Protein AF-A0AAN8BLL7-F1 (afdb_monomer)

Foldseek 3Di:
DDDPQPQVDPVSVVVVVVVVVVVVVVLVPDPCVVPVCVVPDDDDDDPSSVRPPPVVVPDPDDDDDDDDPPPPPDDDDPPPPPPPPPDDDDDDDDDPPPPPDPPPCPPPDDDDDDDDDDDDDDDDDDD

Secondary structure (DSSP, 8-state):
--------SHHHHHHHHHHHHHHHHHHHH-TTTT-HHHHTS-----GGG----GGGGG--S-------------------------------PPPP----------TT-------PPPP--------

Solvent-accessible surface area (backbone atoms only — not comparable to full-atom values): 9402 Å² total; per-residue (Å²): 137,88,77,87,76,83,68,89,45,73,66,58,43,52,52,50,52,53,50,51,56,53,48,50,54,49,48,75,70,38,91,57,64,83,39,62,69,64,73,66,46,88,79,85,72,59,76,94,67,59,72,74,66,73,74,62,79,76,69,86,69,86,88,76,95,72,88,76,82,75,83,73,78,82,76,69,87,73,80,76,80,76,74,82,70,84,75,78,84,76,80,84,71,82,75,78,83,79,78,76,73,85,69,84,76,66,92,81,68,82,87,74,88,81,77,88,78,80,89,78,90,81,88,80,86,84,131

Sequence (127 aa):
MNFNLVILDHYHERNFLSYLMSKEKFLENHPDRQNTEFLNSLFQFPEVYNMIDVTSVFQTGPEVETLQETSLDSNRVEDCDVAITESSQSACKEEPKDEFIEVDLNDDDDIVFVRELMPVDIDVMID

Organism: NCBI:txid159716

Mean predicted aligned error: 18.35 Å

Structure (mmCIF, N/CA/C/O backbone):
data_AF-A0AAN8BLL7-F1
#
_entry.id   AF-A0AAN8BLL7-F1
#
loop_
_atom_site.group_PDB
_atom_site.id
_atom_site.type_symbol
_atom_site.label_atom_id
_atom_site.label_alt_id
_atom_site.label_comp_id
_atom_site.label_asym_id
_atom_site.label_entity_id
_atom_site.label_seq_id
_atom_site.pdbx_PDB_ins_code
_atom_site.Cartn_x
_atom_site.Cartn_y
_atom_site.Cartn_z
_atom_site.occupancy
_atom_site.B_iso_or_equiv
_atom_site.auth_seq_id
_atom_site.auth_comp_id
_atom_site.auth_asym_id
_atom_site.auth_atom_id
_atom_site.pdbx_PDB_model_num
ATOM 1 N N . MET A 1 1 ? -1.911 -10.628 -0.008 1.00 40.91 1 MET A N 1
ATOM 2 C CA . MET A 1 1 ? -1.802 -9.505 -0.960 1.00 40.91 1 MET A CA 1
ATOM 3 C C . MET A 1 1 ? -0.501 -9.673 -1.730 1.00 40.91 1 MET A C 1
ATOM 5 O O . MET A 1 1 ? 0.547 -9.613 -1.106 1.00 40.91 1 MET A O 1
ATOM 9 N N . ASN A 1 2 ? -0.567 -9.960 -3.032 1.00 40.97 2 ASN A N 1
ATOM 10 C CA . ASN A 1 2 ? 0.603 -10.012 -3.915 1.00 40.97 2 ASN A CA 1
ATOM 11 C C . ASN A 1 2 ? 0.635 -8.710 -4.717 1.00 40.97 2 ASN A C 1
ATOM 13 O O . ASN A 1 2 ? -0.028 -8.605 -5.745 1.00 40.97 2 ASN A O 1
ATOM 17 N N . PHE A 1 3 ? 1.352 -7.705 -4.220 1.00 55.12 3 PHE A N 1
ATOM 18 C CA . PHE A 1 3 ? 1.621 -6.499 -4.995 1.00 55.12 3 PHE A CA 1
ATOM 19 C C . PHE A 1 3 ? 2.902 -6.737 -5.795 1.00 55.12 3 PHE A C 1
ATOM 21 O O . PHE A 1 3 ? 3.972 -6.892 -5.211 1.00 55.12 3 PHE A O 1
ATOM 28 N N . ASN A 1 4 ? 2.800 -6.787 -7.124 1.00 57.69 4 ASN A N 1
ATOM 29 C CA . ASN A 1 4 ? 3.975 -6.737 -7.993 1.00 57.69 4 ASN A CA 1
ATOM 30 C C . ASN A 1 4 ? 4.434 -5.278 -8.082 1.00 57.69 4 ASN A C 1
ATOM 32 O O . ASN A 1 4 ? 4.100 -4.571 -9.030 1.00 57.69 4 ASN A O 1
ATOM 36 N N . LEU A 1 5 ? 5.159 -4.812 -7.064 1.00 64.94 5 LEU A N 1
ATOM 37 C CA . LEU A 1 5 ? 5.818 -3.513 -7.119 1.00 64.94 5 LEU A CA 1
ATOM 38 C C . LEU A 1 5 ? 7.050 -3.647 -8.017 1.00 64.94 5 LEU A C 1
ATOM 40 O O . LEU A 1 5 ? 8.057 -4.236 -7.626 1.00 64.94 5 LEU A O 1
ATOM 44 N N . VAL A 1 6 ? 6.973 -3.106 -9.232 1.00 64.19 6 VAL A N 1
ATOM 45 C CA . VAL A 1 6 ? 8.162 -2.938 -10.073 1.00 64.19 6 VAL A CA 1
ATOM 46 C C . VAL A 1 6 ? 8.901 -1.712 -9.564 1.00 64.19 6 VAL A C 1
ATOM 48 O O . VAL A 1 6 ? 8.632 -0.579 -9.960 1.00 64.19 6 VAL A O 1
ATOM 51 N N . ILE A 1 7 ? 9.808 -1.944 -8.622 1.00 69.44 7 ILE A N 1
ATOM 52 C CA . ILE A 1 7 ? 10.679 -0.903 -8.097 1.00 69.44 7 ILE A CA 1
ATOM 53 C C . ILE A 1 7 ? 11.779 -0.664 -9.134 1.00 69.44 7 ILE A C 1
ATOM 55 O O . ILE A 1 7 ? 12.650 -1.505 -9.338 1.00 69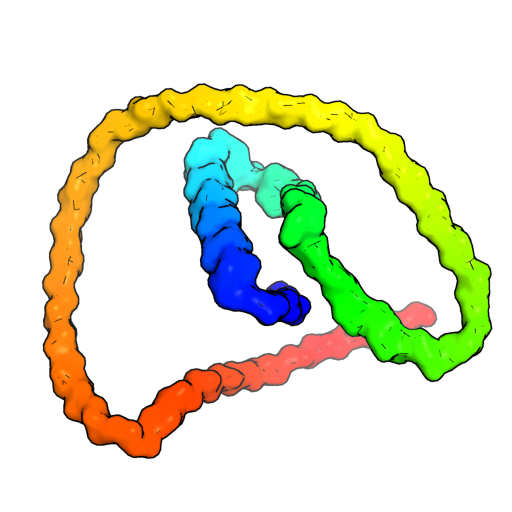.44 7 ILE A O 1
ATOM 59 N N . LEU A 1 8 ? 11.681 0.462 -9.845 1.00 72.31 8 LEU A N 1
ATOM 60 C CA . LEU A 1 8 ? 12.543 0.785 -10.989 1.00 72.31 8 LEU A CA 1
ATOM 61 C C . LEU A 1 8 ? 13.985 1.113 -10.582 1.00 72.31 8 LEU A C 1
ATOM 63 O O . LEU A 1 8 ? 14.909 0.841 -11.345 1.00 72.31 8 LEU A O 1
ATOM 67 N N . ASP A 1 9 ? 14.188 1.687 -9.394 1.00 78.38 9 ASP A N 1
ATOM 68 C CA . ASP A 1 9 ? 15.517 1.952 -8.855 1.00 78.38 9 ASP A CA 1
ATOM 69 C C . ASP A 1 9 ? 15.556 1.901 -7.318 1.00 78.38 9 ASP A C 1
ATOM 71 O O . ASP A 1 9 ? 14.546 1.990 -6.616 1.00 78.38 9 ASP A O 1
ATOM 75 N N . HIS A 1 10 ? 16.772 1.789 -6.791 1.00 81.94 10 HIS A N 1
ATOM 76 C CA . HIS A 1 10 ? 17.042 1.677 -5.360 1.00 81.94 10 HIS A CA 1
ATOM 77 C C . HIS A 1 10 ? 16.714 2.956 -4.556 1.00 81.94 10 HIS A C 1
ATOM 79 O O . HIS A 1 10 ? 16.525 2.898 -3.340 1.00 81.94 10 HIS A O 1
ATOM 85 N N . TYR A 1 11 ? 16.618 4.126 -5.199 1.00 82.88 11 TYR A N 1
ATOM 86 C CA . TYR A 1 11 ? 16.167 5.346 -4.521 1.00 82.88 11 TYR A CA 1
ATOM 87 C C . TYR A 1 11 ? 14.656 5.310 -4.276 1.00 82.88 11 TYR A C 1
ATOM 89 O O . TYR A 1 11 ? 14.209 5.618 -3.169 1.00 82.88 11 TYR A O 1
ATOM 97 N N . HIS A 1 12 ? 13.878 4.881 -5.267 1.00 82.50 12 HIS A N 1
ATOM 98 C CA . HIS A 1 12 ? 12.440 4.673 -5.141 1.00 82.50 12 HIS A CA 1
ATOM 99 C C . HIS A 1 12 ? 12.131 3.584 -4.116 1.00 82.50 12 HIS A C 1
ATOM 101 O O . HIS A 1 12 ? 11.216 3.768 -3.318 1.00 82.50 12 HIS A O 1
ATOM 107 N N . GLU A 1 13 ? 12.935 2.517 -4.061 1.00 84.25 13 GLU A N 1
ATOM 108 C CA . GLU A 1 13 ? 12.823 1.481 -3.029 1.00 84.25 13 GLU A CA 1
ATOM 109 C C . GLU A 1 13 ? 12.901 2.069 -1.619 1.00 84.25 13 GLU A C 1
ATOM 111 O O . GLU A 1 13 ? 11.995 1.902 -0.802 1.00 84.25 13 GLU A O 1
ATOM 116 N N . ARG A 1 14 ? 13.971 2.819 -1.340 1.00 88.88 14 ARG A N 1
ATOM 117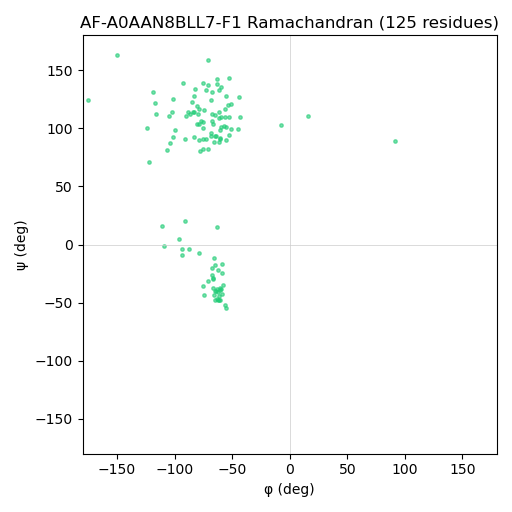 C CA . ARG A 1 14 ? 14.202 3.425 -0.024 1.00 88.88 14 ARG A CA 1
ATOM 118 C C . ARG A 1 14 ? 13.113 4.418 0.345 1.00 88.88 14 ARG A C 1
ATOM 120 O O . ARG A 1 14 ? 12.673 4.443 1.493 1.00 88.88 14 ARG A O 1
ATOM 127 N N . ASN A 1 15 ? 12.676 5.220 -0.618 1.00 85.56 15 ASN A N 1
ATOM 128 C CA . ASN A 1 15 ? 11.611 6.192 -0.414 1.00 85.56 15 ASN A CA 1
ATOM 129 C C . ASN A 1 15 ? 10.276 5.496 -0.113 1.00 85.56 15 ASN A C 1
ATOM 131 O O . ASN A 1 15 ? 9.591 5.873 0.839 1.00 85.56 15 ASN A O 1
ATOM 135 N N . PHE A 1 16 ? 9.953 4.433 -0.853 1.00 87.06 16 PHE A N 1
ATOM 136 C CA . PHE A 1 16 ? 8.765 3.618 -0.624 1.00 87.06 16 PHE A CA 1
ATOM 137 C C . PHE A 1 16 ? 8.788 2.949 0.755 1.00 87.06 16 PHE A C 1
ATOM 139 O O . PHE A 1 16 ? 7.820 3.056 1.508 1.00 87.06 16 PHE A O 1
ATOM 146 N N . LEU A 1 17 ? 9.907 2.324 1.132 1.00 89.38 17 LEU A N 1
ATOM 147 C CA . LEU A 1 17 ? 10.068 1.714 2.454 1.00 89.38 17 LEU A CA 1
ATOM 148 C C . LEU A 1 17 ? 9.951 2.756 3.573 1.00 89.38 17 LEU A C 1
ATOM 150 O O . LEU A 1 17 ? 9.241 2.534 4.551 1.00 89.38 17 LEU A O 1
ATOM 154 N N . SER A 1 18 ? 10.587 3.918 3.413 1.00 90.25 18 SER A N 1
ATOM 155 C CA . SER A 1 18 ? 10.489 5.028 4.368 1.00 90.25 18 SER A CA 1
ATOM 156 C C . SER A 1 18 ? 9.043 5.504 4.546 1.00 90.25 18 SER A C 1
ATOM 158 O O . SER A 1 18 ? 8.574 5.718 5.671 1.00 90.25 18 SER A O 1
ATOM 160 N N . TYR A 1 19 ? 8.303 5.611 3.442 1.00 90.12 19 TYR A N 1
ATOM 161 C CA . TYR A 1 19 ? 6.887 5.950 3.458 1.00 90.12 19 TYR A CA 1
ATOM 162 C C . TYR A 1 19 ? 6.055 4.887 4.189 1.00 90.12 19 TYR A C 1
ATOM 164 O O . TYR A 1 19 ? 5.260 5.237 5.063 1.00 90.12 19 TYR A O 1
ATOM 172 N N . LEU A 1 20 ? 6.277 3.601 3.897 1.00 90.69 20 LEU A N 1
ATOM 173 C CA . LEU A 1 20 ? 5.556 2.496 4.529 1.00 90.69 20 LEU A CA 1
ATOM 174 C C . LEU A 1 20 ? 5.782 2.469 6.048 1.00 90.69 20 LEU A C 1
ATOM 176 O O . LEU A 1 20 ? 4.815 2.445 6.807 1.00 90.69 20 LEU A O 1
ATOM 180 N N . MET A 1 21 ? 7.037 2.586 6.491 1.00 92.19 21 MET A N 1
ATOM 181 C CA . MET A 1 21 ? 7.404 2.650 7.914 1.00 92.19 21 MET A CA 1
ATOM 182 C C . MET A 1 21 ? 6.774 3.858 8.619 1.00 92.19 21 MET A C 1
ATOM 184 O O . MET A 1 21 ? 6.323 3.774 9.761 1.00 92.19 21 MET A O 1
ATOM 188 N N . SER A 1 22 ? 6.721 5.009 7.943 1.00 92.12 22 SER A N 1
ATOM 189 C CA . SER A 1 22 ? 6.091 6.211 8.501 1.00 92.12 22 SER A CA 1
ATOM 190 C C . SER A 1 22 ? 4.582 6.028 8.660 1.00 92.12 22 SER A C 1
ATOM 192 O O . SER A 1 22 ? 3.991 6.482 9.640 1.00 92.12 22 SER A O 1
ATOM 194 N N . LYS A 1 23 ? 3.952 5.337 7.710 1.00 88.12 23 LYS A N 1
ATOM 195 C CA . LYS A 1 23 ? 2.515 5.073 7.721 1.00 88.12 23 LYS A CA 1
ATOM 196 C C . LYS A 1 23 ? 2.124 4.003 8.728 1.00 88.12 23 LYS A C 1
ATOM 198 O O . LYS A 1 23 ? 1.106 4.173 9.388 1.00 88.12 23 LYS A O 1
ATOM 203 N N . GLU A 1 24 ? 2.952 2.986 8.931 1.00 92.62 24 GLU A N 1
ATOM 204 C CA . GLU A 1 24 ? 2.800 2.040 10.038 1.00 92.62 24 GLU A CA 1
ATOM 205 C C . GLU A 1 24 ? 2.776 2.774 11.384 1.00 92.62 24 GLU A C 1
ATOM 207 O O . GLU A 1 24 ? 1.812 2.651 12.138 1.00 92.62 24 GLU A O 1
ATOM 212 N N . LYS A 1 25 ? 3.772 3.632 11.640 1.00 93.38 25 LYS A N 1
ATOM 213 C CA . LYS A 1 25 ? 3.816 4.441 12.867 1.00 93.38 25 LYS A CA 1
ATOM 214 C C . LYS A 1 25 ? 2.608 5.360 13.006 1.00 93.38 25 LYS A C 1
ATOM 216 O O . LYS A 1 25 ? 2.109 5.557 14.113 1.00 93.38 25 LYS A O 1
ATOM 221 N N . PHE A 1 26 ? 2.135 5.940 11.906 1.00 93.06 26 PHE A N 1
ATOM 222 C CA . PHE A 1 26 ? 0.920 6.751 11.919 1.00 93.06 26 PHE A CA 1
ATOM 223 C C . PHE A 1 26 ? -0.300 5.922 12.343 1.00 93.06 26 PHE A C 1
ATOM 225 O O . PHE A 1 26 ? -1.040 6.339 13.231 1.00 93.06 26 PHE A O 1
ATOM 232 N N . LEU A 1 27 ? -0.480 4.735 11.758 1.00 92.62 27 LEU A N 1
ATOM 233 C CA . LEU A 1 27 ? -1.583 3.831 12.088 1.00 92.62 27 LEU A CA 1
ATOM 234 C C . LEU A 1 27 ? -1.504 3.333 13.536 1.00 92.62 27 LEU A C 1
ATOM 236 O O . LEU A 1 27 ? -2.524 3.286 14.221 1.00 92.62 27 LEU A O 1
ATOM 240 N N . GLU A 1 28 ? -0.306 3.021 14.030 1.00 94.44 28 GLU A N 1
ATOM 241 C CA . GLU A 1 28 ? -0.086 2.564 15.406 1.00 94.44 28 GLU A CA 1
ATOM 242 C C . GLU A 1 28 ? -0.535 3.606 16.446 1.00 94.44 28 GLU A C 1
ATOM 244 O O . GLU A 1 28 ? -1.102 3.259 17.492 1.00 94.44 28 GLU A O 1
ATOM 249 N N . ASN A 1 29 ? -0.319 4.887 16.138 1.00 95.00 29 ASN A N 1
ATOM 250 C CA . ASN A 1 29 ? -0.624 6.011 17.021 1.00 95.00 29 ASN A CA 1
ATOM 251 C C . ASN A 1 29 ? -2.015 6.625 16.790 1.00 95.00 29 ASN A C 1
ATOM 253 O O . ASN A 1 29 ? -2.412 7.520 17.537 1.00 95.00 29 ASN A O 1
ATOM 257 N N . HIS A 1 30 ? -2.771 6.162 15.791 1.00 94.88 30 HIS A N 1
ATOM 258 C CA . HIS A 1 30 ? -4.074 6.736 15.467 1.00 94.88 30 HIS A CA 1
ATOM 259 C C . HIS A 1 30 ? -5.124 6.387 16.543 1.00 94.88 30 HIS A C 1
ATOM 261 O O . HIS A 1 30 ? -5.200 5.227 16.970 1.00 94.88 30 HIS A O 1
ATOM 267 N N . PRO A 1 31 ? -5.980 7.337 16.974 1.00 96.56 31 PRO A N 1
ATOM 268 C CA . PRO A 1 31 ? -7.039 7.060 17.952 1.00 96.56 31 PRO A CA 1
ATOM 269 C C . PRO A 1 31 ? -7.995 5.957 17.474 1.00 96.56 31 PRO A C 1
ATOM 271 O O . PRO A 1 31 ? -8.412 5.111 18.263 1.00 96.56 31 PRO A O 1
ATOM 274 N N . ASP A 1 32 ? -8.251 5.904 16.166 1.00 96.56 32 ASP A N 1
ATOM 275 C CA . ASP A 1 32 ? -9.152 4.931 15.541 1.00 96.56 32 ASP A CA 1
ATOM 276 C C . ASP A 1 32 ? -8.459 3.643 15.076 1.00 96.56 32 ASP A C 1
ATOM 278 O O . ASP A 1 32 ? -8.996 2.913 14.249 1.00 96.56 32 ASP A O 1
ATOM 282 N N . ARG A 1 33 ? -7.276 3.304 15.602 1.00 94.25 33 ARG A N 1
ATOM 283 C CA . ARG A 1 33 ? -6.553 2.072 15.218 1.00 94.25 33 ARG A CA 1
ATOM 284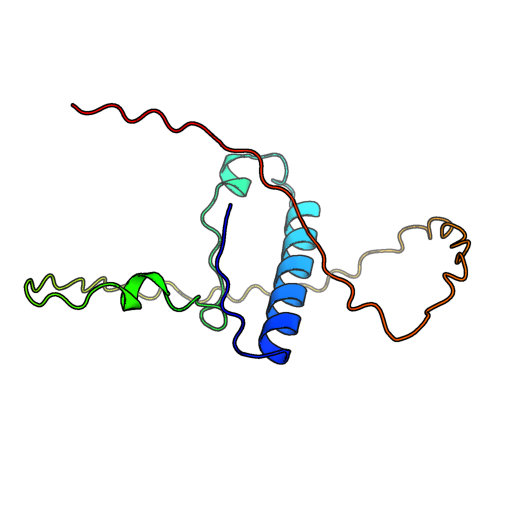 C C . ARG A 1 33 ? -7.325 0.767 15.462 1.00 94.25 33 ARG A C 1
ATOM 286 O O . ARG A 1 33 ? -6.939 -0.276 14.950 1.00 94.25 33 ARG A O 1
ATOM 293 N N . GLN A 1 34 ? -8.376 0.799 16.285 1.00 94.38 34 GLN A N 1
ATOM 294 C CA . GLN A 1 34 ? -9.267 -0.344 16.528 1.00 94.38 34 GLN A CA 1
ATOM 295 C C . GLN A 1 34 ? -10.500 -0.347 15.613 1.00 94.38 34 GLN A C 1
ATOM 297 O O . GLN A 1 34 ? -11.245 -1.326 15.598 1.00 94.38 34 GLN A O 1
ATOM 302 N N . ASN A 1 35 ? -10.734 0.732 14.863 1.00 95.94 35 ASN A N 1
ATOM 303 C CA . ASN A 1 35 ? -11.861 0.850 13.955 1.00 95.94 35 ASN A CA 1
ATOM 304 C C . ASN A 1 35 ? -11.522 0.178 12.616 1.00 95.94 35 ASN A C 1
ATOM 306 O O . ASN A 1 35 ? -10.663 0.637 11.863 1.00 95.94 35 ASN A O 1
ATOM 310 N N . THR A 1 36 ? -12.222 -0.909 12.304 1.00 91.94 36 THR A N 1
ATOM 311 C CA . THR A 1 36 ? -12.033 -1.646 11.052 1.00 91.94 36 THR A CA 1
ATOM 312 C C . THR A 1 36 ? -12.451 -0.840 9.826 1.00 91.94 36 THR A C 1
ATOM 314 O O . THR A 1 36 ? -11.849 -1.024 8.777 1.00 91.94 36 THR A O 1
ATOM 317 N N . GLU A 1 37 ? -13.416 0.080 9.924 1.00 93.06 37 GLU A N 1
ATOM 318 C CA . GLU A 1 37 ? -13.796 0.959 8.806 1.00 93.06 37 GLU A CA 1
ATOM 319 C C . GLU A 1 37 ? -12.651 1.905 8.435 1.00 93.06 37 GLU A C 1
ATOM 321 O O . GLU A 1 37 ? -12.363 2.093 7.255 1.00 93.06 37 GLU A O 1
ATOM 326 N N . PHE A 1 38 ? -11.946 2.433 9.441 1.00 92.38 38 PHE A N 1
ATOM 327 C CA . PHE A 1 38 ? -10.751 3.250 9.235 1.00 92.38 38 PHE A CA 1
ATOM 328 C C . PHE A 1 38 ? -9.621 2.432 8.595 1.00 92.38 38 PHE A C 1
ATOM 330 O O . PHE A 1 38 ? -9.049 2.856 7.592 1.00 92.38 38 PHE A O 1
ATOM 337 N N . LEU A 1 39 ? -9.336 1.234 9.116 1.00 88.19 39 LEU A N 1
ATOM 338 C CA . LEU A 1 39 ? -8.284 0.362 8.573 1.00 88.19 39 LEU A CA 1
ATOM 339 C C . LEU A 1 39 ? -8.594 -0.164 7.163 1.00 88.19 39 LEU A C 1
ATOM 341 O O . LEU A 1 39 ? -7.673 -0.421 6.393 1.00 88.19 39 LEU A O 1
ATOM 345 N N . ASN A 1 40 ? -9.877 -0.312 6.824 1.00 87.50 40 ASN A N 1
ATOM 346 C CA . ASN A 1 40 ? -10.333 -0.732 5.499 1.00 87.50 40 ASN A CA 1
ATOM 347 C C . ASN A 1 40 ? -10.499 0.440 4.522 1.00 87.50 40 ASN A C 1
ATOM 349 O O . ASN A 1 40 ? -10.843 0.215 3.359 1.00 87.50 40 ASN A O 1
ATOM 353 N N . SER A 1 41 ? -10.305 1.683 4.972 1.00 90.50 41 SER A N 1
ATOM 354 C CA . SER A 1 41 ? -10.420 2.842 4.093 1.00 90.50 41 SER A CA 1
ATOM 355 C C . SER A 1 41 ? -9.357 2.792 2.992 1.00 90.50 41 SER A C 1
ATOM 357 O O . SER A 1 41 ? -8.223 2.353 3.199 1.00 90.50 41 SER A O 1
ATOM 359 N N . LEU A 1 42 ? -9.747 3.216 1.786 1.00 82.88 42 LEU A N 1
ATOM 360 C CA . LEU A 1 42 ? -8.850 3.268 0.637 1.00 82.88 42 LEU A CA 1
ATOM 361 C C . LEU A 1 42 ? -7.699 4.215 0.937 1.00 82.88 42 LEU A C 1
ATOM 363 O O . LEU A 1 42 ? -7.863 5.429 1.068 1.00 82.88 42 LEU A O 1
ATOM 367 N N . PHE A 1 43 ? -6.517 3.632 1.025 1.00 79.75 43 PHE A N 1
ATOM 368 C CA . PHE A 1 43 ? -5.321 4.375 1.309 1.00 79.75 43 PHE A CA 1
ATOM 369 C C . PHE A 1 43 ? -4.765 4.978 0.017 1.00 79.75 43 PHE A C 1
ATOM 371 O O . PHE A 1 43 ? -4.343 4.260 -0.890 1.00 79.75 43 PHE A O 1
ATOM 378 N N . GLN A 1 44 ? -4.781 6.307 -0.072 1.00 79.81 44 GLN A N 1
ATOM 379 C CA . GLN A 1 44 ? -4.260 7.013 -1.237 1.00 79.81 44 GLN A CA 1
ATOM 380 C C . GLN A 1 44 ? -2.735 7.090 -1.159 1.00 79.81 44 GLN A C 1
ATOM 382 O O . GLN A 1 44 ? -2.166 7.763 -0.292 1.00 79.81 44 GLN A O 1
ATOM 387 N N . PHE A 1 45 ? -2.073 6.391 -2.076 1.00 77.00 45 PHE A N 1
ATOM 388 C CA . PHE A 1 45 ? -0.642 6.551 -2.279 1.00 77.00 45 PHE A CA 1
ATOM 389 C C . PHE A 1 45 ? -0.373 7.865 -3.022 1.00 77.00 45 PHE A C 1
ATOM 391 O O . PHE A 1 45 ? -1.102 8.196 -3.957 1.00 77.00 45 PHE A O 1
ATOM 398 N N . PRO A 1 46 ? 0.671 8.618 -2.633 1.00 79.56 46 PRO A N 1
ATOM 399 C CA . PRO A 1 46 ? 1.145 9.746 -3.416 1.00 79.56 46 PRO A CA 1
ATOM 400 C C . PRO A 1 46 ? 1.407 9.331 -4.864 1.00 79.56 46 PRO A C 1
ATOM 402 O O . PRO A 1 46 ? 1.938 8.250 -5.109 1.00 79.56 46 PRO A O 1
ATOM 405 N N . GLU A 1 47 ? 1.106 10.218 -5.811 1.00 75.19 47 GLU A N 1
ATOM 406 C CA . GLU A 1 47 ? 1.250 9.960 -7.251 1.00 75.19 47 GLU A CA 1
ATOM 407 C C . GLU A 1 47 ? 2.695 9.611 -7.657 1.00 75.19 47 GLU A C 1
ATOM 409 O O . GLU A 1 47 ? 2.930 8.872 -8.607 1.00 75.19 47 GLU A O 1
ATOM 414 N N . VAL A 1 48 ? 3.681 10.050 -6.870 1.00 73.25 48 VAL A N 1
ATOM 415 C CA . VAL A 1 48 ? 5.095 9.668 -7.036 1.00 73.25 48 VAL A CA 1
ATOM 416 C C . VAL A 1 48 ? 5.365 8.174 -6.807 1.00 73.25 48 VAL A C 1
ATOM 418 O O . VAL A 1 48 ? 6.399 7.669 -7.232 1.00 73.25 48 VAL A O 1
ATOM 421 N N . TYR A 1 49 ? 4.444 7.465 -6.152 1.00 70.25 49 TYR A N 1
ATOM 422 C CA . TYR A 1 49 ? 4.459 6.011 -5.976 1.00 70.25 49 TYR A CA 1
ATOM 423 C C . TYR A 1 49 ? 3.338 5.333 -6.762 1.00 70.25 49 TYR A C 1
ATOM 425 O O . TYR A 1 49 ? 3.002 4.186 -6.463 1.00 70.25 49 TYR A O 1
ATOM 433 N N . ASN A 1 50 ? 2.728 6.033 -7.726 1.00 66.25 50 ASN A N 1
ATOM 434 C CA . ASN A 1 50 ? 1.684 5.448 -8.545 1.00 66.25 50 ASN A CA 1
ATOM 435 C C . ASN A 1 50 ? 2.293 4.263 -9.296 1.00 66.25 50 ASN A C 1
ATOM 437 O O . ASN A 1 50 ? 3.169 4.418 -10.151 1.00 66.25 50 ASN A O 1
ATOM 441 N N . MET A 1 51 ? 1.893 3.063 -8.886 1.00 63.34 51 MET A N 1
ATOM 442 C CA . MET A 1 51 ? 2.365 1.828 -9.480 1.00 63.34 51 MET A CA 1
ATOM 443 C C . MET A 1 51 ? 1.845 1.837 -10.909 1.00 63.34 51 MET A C 1
ATOM 445 O O . MET A 1 51 ? 0.636 1.783 -11.119 1.00 63.34 51 MET A O 1
ATOM 449 N N . ILE A 1 52 ? 2.742 1.959 -11.889 1.00 56.31 52 ILE A N 1
ATOM 450 C CA . ILE A 1 52 ? 2.365 1.774 -13.289 1.00 56.31 52 ILE A CA 1
ATOM 451 C C . ILE A 1 52 ? 1.684 0.413 -13.347 1.00 56.31 52 ILE A C 1
ATOM 453 O O . ILE A 1 52 ? 2.285 -0.587 -12.954 1.00 56.31 52 ILE A O 1
ATOM 457 N N . ASP A 1 53 ? 0.422 0.393 -13.761 1.00 55.84 53 ASP A N 1
ATOM 458 C CA . ASP A 1 53 ? -0.387 -0.814 -13.789 1.00 55.84 53 ASP A CA 1
ATOM 459 C C . ASP A 1 53 ? 0.251 -1.785 -14.795 1.00 55.84 53 ASP A C 1
ATOM 461 O O . ASP A 1 53 ? 0.052 -1.696 -16.008 1.00 55.84 53 ASP A O 1
ATOM 465 N N . VAL A 1 54 ? 1.111 -2.686 -14.310 1.00 50.09 54 VAL A N 1
ATOM 466 C CA . VAL A 1 54 ? 1.870 -3.632 -15.153 1.00 50.09 54 VAL A CA 1
ATOM 467 C C . VAL A 1 54 ? 0.922 -4.623 -15.841 1.00 50.09 54 VAL A C 1
ATOM 469 O O . VAL A 1 54 ? 1.292 -5.305 -16.795 1.00 50.09 54 VAL A O 1
ATOM 472 N N . THR A 1 55 ? -0.342 -4.651 -15.416 1.00 48.47 55 THR A N 1
ATOM 473 C CA . THR A 1 55 ? -1.438 -5.356 -16.085 1.00 48.47 55 THR A CA 1
ATOM 474 C C . THR A 1 55 ? -1.720 -4.818 -17.497 1.00 48.47 55 THR A C 1
ATOM 476 O O . THR A 1 55 ? -2.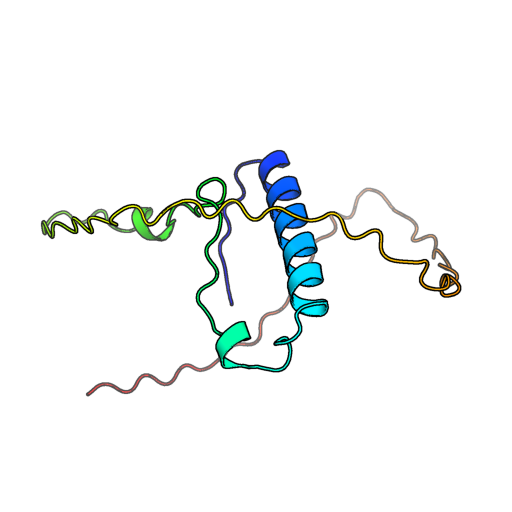206 -5.568 -18.342 1.00 48.47 55 THR A O 1
ATOM 479 N N . SER A 1 56 ? -1.329 -3.574 -17.802 1.00 49.38 56 SER A N 1
ATOM 480 C CA . SER A 1 56 ? -1.532 -2.936 -19.111 1.00 49.38 56 SER A CA 1
ATOM 481 C C . SER A 1 56 ? -0.719 -3.572 -20.251 1.00 49.38 56 SER A C 1
ATOM 483 O O . SER A 1 56 ? -1.138 -3.557 -21.408 1.00 49.38 56 SER A O 1
ATOM 485 N N . VAL A 1 57 ? 0.418 -4.217 -19.960 1.00 52.69 57 VAL A N 1
ATOM 486 C CA . VAL A 1 57 ? 1.317 -4.730 -21.016 1.00 52.69 57 VAL A CA 1
ATOM 487 C C . VAL A 1 57 ? 0.824 -6.050 -21.639 1.00 52.69 57 VAL A C 1
ATOM 489 O O . VAL A 1 57 ? 1.355 -6.485 -22.659 1.00 52.69 57 VAL A O 1
ATOM 492 N N . PHE A 1 58 ? -0.233 -6.675 -21.106 1.00 53.38 58 PHE A N 1
ATOM 493 C CA . PHE A 1 58 ? -0.783 -7.919 -21.667 1.00 53.38 58 PHE A CA 1
ATOM 494 C C . PHE A 1 58 ? -1.981 -7.742 -22.614 1.00 53.38 58 PHE A C 1
ATOM 496 O O . PHE A 1 58 ? -2.495 -8.740 -23.119 1.00 53.38 58 PHE A O 1
ATOM 503 N N . GLN A 1 59 ? -2.396 -6.515 -22.947 1.00 47.19 59 GLN A N 1
ATOM 504 C CA . GLN A 1 59 ? -3.381 -6.288 -24.011 1.00 47.19 59 GLN A CA 1
ATOM 505 C C . GLN A 1 59 ? -2.717 -5.763 -25.288 1.00 47.19 59 GLN A C 1
ATOM 507 O O . GLN A 1 59 ? -2.650 -4.571 -25.560 1.00 47.19 59 GLN A O 1
ATOM 512 N N . THR A 1 60 ? -2.254 -6.688 -26.129 1.00 47.50 60 THR A N 1
ATOM 513 C CA . THR A 1 60 ? -2.146 -6.449 -27.577 1.00 47.50 60 THR A CA 1
ATOM 514 C C . THR A 1 60 ? -2.962 -7.509 -28.310 1.00 47.50 60 THR A C 1
ATOM 516 O O . THR A 1 60 ? -2.440 -8.423 -28.941 1.00 47.50 60 THR A O 1
ATOM 519 N N . GLY A 1 61 ? -4.280 -7.378 -28.192 1.00 50.47 61 GLY A N 1
ATOM 520 C CA . GLY A 1 61 ? -5.216 -7.654 -29.276 1.00 50.47 61 GLY A CA 1
ATOM 521 C C . GLY A 1 61 ? -5.943 -6.334 -29.553 1.00 50.47 61 GLY A C 1
ATOM 522 O O . GLY A 1 61 ? -6.316 -5.669 -28.586 1.00 50.47 61 GLY A O 1
ATOM 523 N N . PRO A 1 62 ? -6.064 -5.879 -30.811 1.00 57.62 62 PRO A N 1
ATOM 524 C CA . PRO A 1 62 ? -6.745 -4.628 -31.095 1.00 57.62 62 PRO A CA 1
ATOM 525 C C . PRO A 1 62 ? -8.247 -4.808 -30.865 1.00 57.62 62 PRO A C 1
ATOM 527 O O . PRO A 1 62 ? -8.754 -5.920 -30.977 1.00 57.62 62 PRO A O 1
ATOM 530 N N . GLU A 1 63 ? -8.929 -3.683 -30.657 1.00 53.09 63 GLU A N 1
ATOM 531 C CA . GLU A 1 63 ? -10.389 -3.543 -30.689 1.00 53.09 63 GLU A CA 1
ATOM 532 C C . GLU A 1 63 ? -11.081 -3.731 -29.327 1.00 53.09 63 GLU A C 1
ATOM 534 O O . GLU A 1 63 ? -11.503 -4.810 -28.932 1.00 53.09 63 GLU A O 1
ATOM 539 N N . VAL A 1 64 ? -11.225 -2.632 -28.587 1.00 46.62 64 VAL A N 1
ATOM 540 C CA . VAL A 1 64 ? -12.471 -1.849 -28.557 1.00 46.62 64 VAL A CA 1
ATOM 541 C C . VAL A 1 64 ? -12.215 -0.607 -27.703 1.00 46.62 64 VAL A C 1
ATOM 543 O O . VAL A 1 64 ? -11.774 -0.678 -26.559 1.00 46.62 64 VAL A O 1
ATOM 546 N N . GLU A 1 65 ? -12.476 0.548 -28.302 1.00 56.72 65 GLU A N 1
ATOM 547 C CA . GLU A 1 65 ? -12.500 1.845 -27.644 1.00 56.72 65 GLU A CA 1
ATOM 548 C C . GLU A 1 65 ? -13.551 1.840 -26.525 1.00 56.72 65 GLU A C 1
ATOM 550 O O . GLU A 1 65 ? -14.753 1.871 -26.782 1.00 56.72 65 GLU A O 1
ATOM 555 N N . THR A 1 66 ? -13.115 1.869 -25.271 1.00 47.00 66 THR A N 1
ATOM 556 C CA . THR A 1 66 ? -13.929 2.451 -24.202 1.00 47.00 66 THR A CA 1
ATOM 557 C C . THR A 1 66 ? -13.126 3.539 -23.524 1.00 47.00 66 THR A C 1
ATOM 559 O O . THR A 1 66 ? -12.252 3.281 -22.700 1.00 47.00 66 THR A O 1
ATOM 562 N N . LEU A 1 67 ? -13.448 4.766 -23.925 1.00 54.91 67 LEU A N 1
ATOM 563 C CA . LEU A 1 67 ? -13.187 6.002 -23.205 1.00 54.91 67 LEU A CA 1
ATOM 564 C C . LEU A 1 67 ? -13.524 5.810 -21.719 1.00 54.91 67 LEU A C 1
ATOM 566 O O . LEU A 1 67 ? -14.695 5.724 -21.355 1.00 54.91 67 LEU A O 1
ATOM 570 N N . GLN A 1 68 ? -12.510 5.771 -20.861 1.00 49.06 68 GLN A N 1
ATOM 571 C CA . GLN A 1 68 ? -12.670 6.150 -19.461 1.00 49.06 68 GLN A CA 1
ATOM 572 C C . GLN A 1 68 ? -11.996 7.506 -19.268 1.00 49.06 68 GLN A C 1
ATOM 574 O O . GLN A 1 68 ? -10.862 7.615 -18.815 1.00 49.06 68 GLN A O 1
ATOM 579 N N . GLU A 1 69 ? -12.723 8.559 -19.639 1.00 49.41 69 GLU A N 1
ATOM 580 C CA . GLU A 1 69 ? -12.585 9.854 -18.980 1.00 49.41 69 GLU A CA 1
ATOM 581 C C . GLU A 1 69 ? -13.221 9.726 -17.593 1.00 49.41 69 GLU A C 1
ATOM 583 O O . GLU A 1 69 ? -14.413 9.966 -17.408 1.00 49.41 69 GLU A O 1
ATOM 588 N N . THR A 1 70 ? -12.435 9.348 -16.588 1.00 42.41 70 THR A N 1
ATOM 589 C CA . THR A 1 70 ? -12.764 9.726 -15.214 1.00 42.41 70 THR A CA 1
ATOM 590 C C . THR A 1 70 ? -12.076 11.049 -14.935 1.00 42.41 70 THR A C 1
ATOM 592 O O . THR A 1 70 ? -10.920 11.101 -14.519 1.00 42.41 70 THR A O 1
ATOM 595 N N . SER A 1 71 ? -12.810 12.127 -15.215 1.00 59.47 71 SER A N 1
ATOM 596 C CA . SER A 1 71 ? -12.607 13.442 -14.616 1.00 59.47 71 SER A CA 1
ATOM 597 C C . SER A 1 71 ? -12.609 13.270 -13.094 1.00 59.47 71 SER A C 1
ATOM 599 O O . SER A 1 71 ? -13.657 13.189 -12.455 1.00 59.47 71 SER A O 1
ATOM 601 N N . LEU A 1 72 ? -11.418 13.123 -12.516 1.00 54.41 72 LEU A N 1
ATOM 602 C CA . LEU A 1 72 ? -11.215 13.228 -11.080 1.00 54.41 72 LEU A CA 1
ATOM 603 C C . LEU A 1 72 ? -11.079 14.716 -10.786 1.00 54.41 72 LEU A C 1
ATOM 605 O O . LEU A 1 72 ? -10.012 15.311 -10.927 1.00 54.41 72 LEU A O 1
ATOM 609 N N . ASP A 1 73 ? -12.221 15.321 -10.472 1.00 42.88 73 ASP A N 1
ATOM 610 C CA . ASP A 1 73 ? -12.295 16.689 -9.992 1.00 42.88 73 ASP A CA 1
ATOM 611 C C . ASP A 1 73 ? -11.411 16.801 -8.745 1.00 42.88 73 ASP A C 1
ATOM 613 O O . ASP A 1 73 ? -11.591 16.105 -7.740 1.00 42.88 73 ASP A O 1
ATOM 617 N N . SER A 1 74 ? -10.382 17.629 -8.883 1.00 53.06 74 SER A N 1
ATOM 618 C CA . SER A 1 74 ? -9.306 17.856 -7.931 1.00 53.06 74 SER A CA 1
ATOM 619 C C . SER A 1 74 ? -9.864 18.395 -6.611 1.00 53.06 74 SER A C 1
ATOM 621 O O . SER A 1 74 ? -9.959 19.608 -6.406 1.00 53.06 74 SER A O 1
ATOM 623 N N . ASN A 1 75 ? -10.191 17.505 -5.675 1.00 53.19 75 ASN A N 1
ATOM 624 C CA . ASN A 1 75 ? -10.472 17.896 -4.301 1.00 53.19 75 ASN A CA 1
ATOM 625 C C . ASN A 1 75 ? -9.159 18.225 -3.585 1.00 53.19 75 ASN A C 1
ATOM 627 O O . ASN A 1 75 ? -8.399 17.348 -3.194 1.00 53.19 75 ASN A O 1
ATOM 631 N N . ARG A 1 76 ? -8.928 19.541 -3.511 1.00 47.19 76 ARG A N 1
ATOM 632 C CA . ARG A 1 76 ? -8.141 20.323 -2.546 1.00 47.19 76 ARG A CA 1
ATOM 633 C C . ARG A 1 76 ? -7.184 19.502 -1.682 1.00 47.19 76 ARG A C 1
ATOM 635 O O . ARG A 1 76 ? -7.596 18.819 -0.753 1.00 47.19 76 ARG A O 1
ATOM 642 N N . VAL A 1 77 ? -5.901 19.715 -1.960 1.00 49.19 77 VAL A N 1
ATOM 643 C CA . VAL A 1 77 ? -4.786 19.553 -1.028 1.00 49.19 77 VAL A CA 1
ATOM 644 C C . VAL A 1 77 ? -5.184 20.193 0.305 1.00 49.19 77 VAL A C 1
ATOM 646 O O . VAL A 1 77 ? -5.178 21.416 0.438 1.00 49.19 77 VAL A O 1
ATOM 649 N N . GLU A 1 78 ? -5.614 19.379 1.266 1.00 55.75 78 GLU A N 1
ATOM 650 C CA . GLU A 1 78 ? -5.572 19.780 2.664 1.00 55.75 78 GLU A CA 1
ATOM 651 C C . GLU A 1 78 ? -4.127 19.584 3.102 1.00 55.75 78 GLU A C 1
ATOM 653 O O . GLU A 1 78 ? -3.646 18.461 3.263 1.00 55.75 78 GLU A O 1
ATOM 658 N N . ASP A 1 79 ? -3.419 20.709 3.200 1.00 44.75 79 ASP A N 1
ATOM 659 C CA . ASP A 1 79 ? -2.153 20.816 3.904 1.00 44.75 79 ASP A CA 1
ATOM 660 C C . ASP A 1 79 ? -2.351 20.233 5.309 1.00 44.75 79 ASP A C 1
ATOM 662 O O . ASP A 1 79 ? -2.908 20.869 6.205 1.00 44.75 79 ASP A O 1
ATOM 666 N N . CYS A 1 80 ? -1.931 18.983 5.506 1.00 50.62 80 CYS A N 1
ATOM 667 C CA . CYS A 1 80 ? -1.739 18.456 6.843 1.00 50.62 80 CYS A CA 1
ATOM 668 C C . CYS A 1 80 ? -0.552 19.209 7.439 1.00 50.62 80 CYS A C 1
ATOM 670 O O . CYS A 1 80 ? 0.601 18.815 7.249 1.00 50.62 80 CYS A O 1
ATOM 672 N N . ASP A 1 81 ? -0.850 20.285 8.168 1.00 40.66 81 ASP A N 1
ATOM 673 C CA . ASP A 1 81 ? 0.043 20.876 9.155 1.00 40.66 81 ASP A CA 1
ATOM 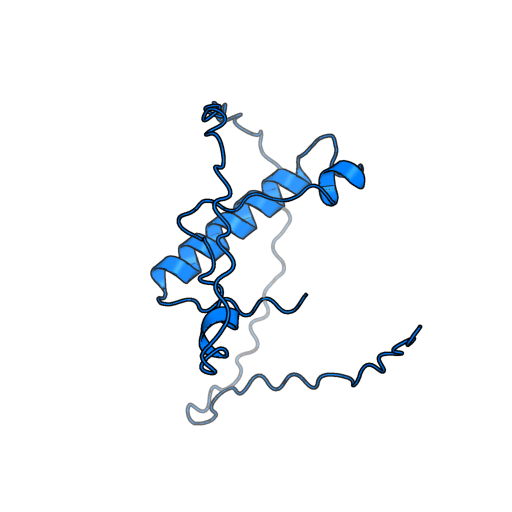674 C C . ASP A 1 81 ? 0.418 19.775 10.154 1.00 40.66 81 ASP A C 1
ATOM 676 O O . ASP A 1 81 ? -0.259 19.523 11.154 1.00 40.66 81 ASP A O 1
ATOM 680 N N . VAL A 1 82 ? 1.500 19.061 9.844 1.00 56.47 82 VAL A N 1
ATOM 681 C CA . VAL A 1 82 ? 2.162 18.146 1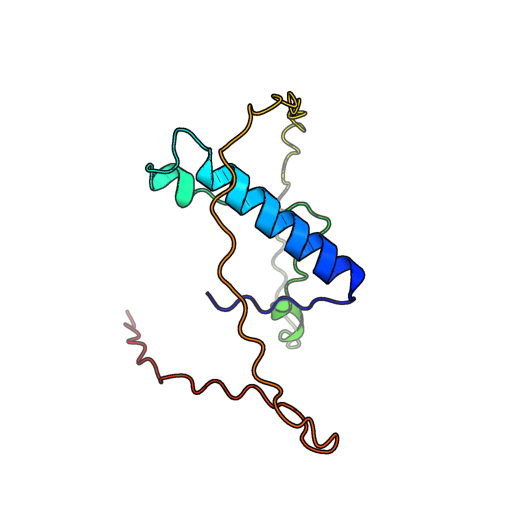0.763 1.00 56.47 82 VAL A CA 1
ATOM 682 C C . VAL A 1 82 ? 2.729 19.018 11.873 1.00 56.47 82 VAL A C 1
ATOM 684 O O . VAL A 1 82 ? 3.861 19.497 11.821 1.00 56.47 82 VAL A O 1
ATOM 687 N N . ALA A 1 83 ? 1.907 19.252 12.892 1.00 48.34 83 ALA A N 1
ATOM 688 C CA . ALA A 1 83 ? 2.374 19.685 14.188 1.00 48.34 83 ALA A CA 1
ATOM 689 C C . ALA A 1 83 ? 3.323 18.592 14.688 1.00 48.34 83 ALA A C 1
ATOM 691 O O . ALA A 1 83 ? 2.895 17.519 15.125 1.00 48.34 83 ALA A O 1
ATOM 692 N N . ILE A 1 84 ? 4.624 18.860 14.559 1.00 51.69 84 ILE A N 1
ATOM 693 C CA . ILE A 1 84 ? 5.703 18.067 15.139 1.00 51.69 84 ILE A CA 1
ATOM 694 C C . ILE A 1 84 ? 5.494 18.136 16.650 1.00 51.69 84 ILE A C 1
ATOM 696 O O . ILE A 1 84 ? 5.948 19.050 17.332 1.00 51.69 84 ILE A O 1
ATOM 700 N N . THR A 1 85 ? 4.698 17.205 17.157 1.00 53.62 85 THR A N 1
ATOM 701 C CA . THR A 1 85 ? 4.452 17.067 18.581 1.00 53.62 85 THR A CA 1
ATOM 702 C C . THR A 1 85 ? 5.658 16.315 19.113 1.00 53.62 85 THR A C 1
ATOM 704 O O . THR A 1 85 ? 5.812 15.122 18.854 1.00 53.62 85 THR A O 1
ATOM 707 N N . GLU A 1 86 ? 6.560 17.041 19.772 1.00 60.38 86 GLU A N 1
ATOM 708 C CA . GLU A 1 86 ? 7.715 16.479 20.467 1.00 60.38 86 GLU A CA 1
ATOM 709 C C . GLU A 1 86 ? 7.218 15.430 21.472 1.00 60.38 86 GLU A C 1
ATOM 711 O O . GLU A 1 86 ? 6.662 15.749 22.523 1.00 60.38 86 GLU A O 1
ATOM 716 N N . SER A 1 87 ? 7.345 14.155 21.100 1.00 54.31 87 SER A N 1
ATOM 717 C CA . SER A 1 87 ? 6.933 13.036 21.935 1.00 54.31 87 SER A CA 1
ATOM 718 C C . SER A 1 87 ? 7.990 12.792 23.005 1.00 54.31 87 SER A C 1
ATOM 720 O O . SER A 1 87 ? 9.148 12.481 22.715 1.00 54.31 87 SER A O 1
ATOM 722 N N . SER A 1 88 ? 7.573 12.974 24.254 1.00 60.69 88 SER A N 1
ATOM 723 C CA . SER A 1 88 ? 8.349 12.720 25.458 1.00 60.69 88 SER A CA 1
ATOM 724 C C . SER A 1 88 ? 8.882 11.287 25.506 1.00 60.69 88 SER A C 1
ATOM 726 O O . SER A 1 88 ? 8.126 10.325 25.407 1.00 60.69 88 SER A O 1
ATOM 728 N N . GLN A 1 89 ? 10.198 11.197 25.719 1.00 58.53 89 GLN A N 1
ATOM 729 C CA . GLN A 1 89 ? 10.998 10.043 26.145 1.00 58.53 89 GLN A CA 1
ATOM 730 C C . GLN A 1 89 ? 10.201 8.793 26.557 1.00 58.53 89 GLN A C 1
ATOM 732 O O . GLN A 1 89 ? 9.740 8.669 27.693 1.00 58.53 89 GLN A O 1
ATOM 737 N N . SER A 1 90 ? 10.150 7.806 25.665 1.00 52.12 90 SER A N 1
ATOM 738 C CA . SER A 1 90 ? 9.886 6.421 26.044 1.00 52.12 90 SER A CA 1
ATOM 739 C C . SER A 1 90 ? 11.184 5.762 26.508 1.00 52.12 90 SER A C 1
ATOM 741 O O . SER A 1 90 ? 12.196 5.801 25.810 1.00 52.12 90 SER A O 1
ATOM 743 N N . ALA A 1 91 ? 11.127 5.161 27.695 1.00 56.62 91 ALA A N 1
ATOM 744 C CA . ALA A 1 91 ? 12.187 4.396 28.334 1.00 56.62 91 ALA A CA 1
ATOM 745 C C . ALA A 1 91 ? 12.886 3.431 27.363 1.00 56.62 91 ALA A C 1
ATOM 747 O O . ALA A 1 91 ? 12.231 2.608 26.719 1.00 56.62 91 ALA A O 1
ATOM 748 N N . CYS A 1 92 ? 14.215 3.524 27.292 1.00 54.16 92 CYS A N 1
ATOM 749 C CA . CYS A 1 92 ? 15.053 2.582 26.564 1.00 54.16 92 CYS A CA 1
ATOM 750 C C . CYS A 1 92 ? 14.791 1.171 27.098 1.00 54.16 92 CYS A C 1
ATOM 752 O O . CYS A 1 92 ? 15.141 0.856 28.237 1.00 54.16 92 CYS A O 1
ATOM 754 N N . LYS A 1 93 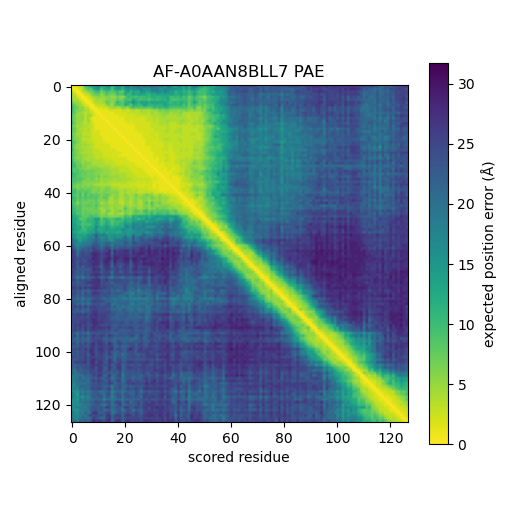? 14.145 0.333 26.286 1.00 71.94 93 LYS A N 1
ATOM 755 C CA . LYS A 1 93 ? 14.143 -1.108 26.516 1.00 71.94 93 LYS A CA 1
ATOM 756 C C . LYS A 1 93 ? 15.570 -1.596 26.293 1.00 71.94 93 LYS A C 1
ATOM 758 O O . LYS A 1 93 ? 16.202 -1.210 25.314 1.00 71.94 93 LYS A O 1
ATOM 763 N N . GLU A 1 94 ? 16.058 -2.376 27.248 1.00 75.69 94 GLU A N 1
ATOM 764 C CA . GLU A 1 94 ? 17.347 -3.058 27.200 1.00 75.69 94 GLU A CA 1
ATOM 765 C C . GLU A 1 94 ? 17.457 -3.833 25.882 1.00 75.69 94 GLU A C 1
ATOM 767 O O . GLU A 1 94 ? 16.590 -4.647 25.558 1.00 75.69 94 GLU A O 1
ATOM 772 N N . GLU A 1 95 ? 18.475 -3.494 25.094 1.00 72.19 95 GLU A N 1
ATOM 773 C CA . GLU A 1 95 ? 18.753 -4.113 23.802 1.00 72.19 95 GLU A CA 1
ATOM 774 C C . GLU A 1 95 ? 19.037 -5.610 24.011 1.00 72.19 95 GLU A C 1
ATOM 776 O O . GLU A 1 95 ? 19.801 -5.966 24.918 1.00 72.19 95 GLU A O 1
ATOM 781 N N . PRO A 1 96 ? 18.432 -6.509 23.215 1.00 73.69 96 PRO A N 1
ATOM 782 C CA . PRO A 1 96 ? 18.814 -7.910 23.237 1.00 73.69 96 PRO A CA 1
ATOM 783 C C . PRO A 1 96 ? 20.297 -8.019 22.874 1.00 73.69 96 PRO A C 1
ATOM 785 O O . PRO A 1 96 ? 20.778 -7.365 21.952 1.00 73.69 96 PRO A O 1
ATOM 788 N N . LYS A 1 97 ? 21.038 -8.839 23.621 1.00 75.56 97 LYS A N 1
ATOM 789 C CA . LYS A 1 97 ? 22.419 -9.163 23.266 1.00 75.56 97 LYS A CA 1
ATOM 790 C C . LYS A 1 97 ? 22.376 -9.965 21.972 1.00 75.56 97 LYS A C 1
ATOM 792 O O . LYS A 1 97 ? 22.027 -11.143 22.011 1.00 75.56 97 LYS A O 1
ATOM 797 N N . ASP A 1 98 ? 22.716 -9.318 20.864 1.00 67.75 98 ASP A N 1
ATOM 798 C CA . ASP A 1 98 ? 23.034 -10.000 19.617 1.00 67.75 98 ASP A CA 1
ATOM 799 C C . ASP A 1 98 ? 24.300 -10.822 19.853 1.00 67.75 98 ASP A C 1
ATOM 801 O O . ASP A 1 98 ? 25.434 -10.344 19.779 1.00 67.75 98 ASP A O 1
ATOM 805 N N . GLU A 1 99 ? 24.095 -12.085 20.206 1.00 80.94 99 GLU A N 1
ATOM 806 C CA . GLU A 1 99 ? 25.116 -13.109 20.091 1.00 80.94 99 GLU A CA 1
ATOM 807 C C . GLU A 1 99 ? 25.277 -13.376 18.591 1.00 80.94 99 GLU A C 1
ATOM 809 O O . GLU A 1 99 ? 24.633 -14.251 18.013 1.00 80.94 99 GLU A O 1
ATOM 814 N N . PHE A 1 100 ? 26.072 -12.520 17.942 1.00 61.97 100 PHE A N 1
ATOM 815 C CA . PHE A 1 100 ? 26.505 -12.697 16.564 1.00 61.97 100 PHE A CA 1
ATOM 816 C C . PHE A 1 100 ? 27.209 -14.049 16.469 1.00 61.97 100 PHE A C 1
ATOM 818 O O . PHE A 1 100 ? 28.356 -14.208 16.884 1.00 61.97 100 PHE A O 1
ATOM 825 N N . ILE A 1 101 ? 26.495 -15.039 15.940 1.00 69.19 101 ILE A N 1
ATOM 826 C CA . ILE A 1 101 ? 27.101 -16.279 15.483 1.00 69.19 101 ILE A CA 1
ATOM 827 C C . ILE A 1 101 ? 27.950 -15.880 14.278 1.00 69.19 101 ILE A C 1
ATOM 829 O O . ILE A 1 101 ? 27.409 -15.457 13.256 1.00 69.19 101 ILE A O 1
ATOM 833 N N . GLU A 1 102 ? 29.273 -15.971 14.412 1.00 64.06 102 GLU A N 1
ATOM 834 C CA . GLU A 1 102 ? 30.189 -15.950 13.272 1.00 64.06 102 GLU A CA 1
ATOM 835 C C . GLU A 1 102 ? 29.835 -17.150 12.388 1.00 64.06 102 GLU A C 1
ATOM 837 O O . GLU A 1 102 ? 30.263 -18.281 12.616 1.00 64.06 102 GLU A O 1
ATOM 842 N N . VAL A 1 103 ? 28.953 -16.918 11.420 1.00 65.94 103 VAL A N 1
ATOM 843 C CA . VAL A 1 103 ? 28.753 -17.838 10.310 1.00 65.94 103 VAL A CA 1
ATOM 844 C C . VAL A 1 103 ? 29.962 -17.635 9.414 1.00 65.94 103 VAL A C 1
ATOM 846 O O . VAL A 1 103 ? 30.178 -16.534 8.915 1.00 65.94 103 VAL A O 1
ATOM 849 N N . ASP A 1 104 ? 30.777 -18.676 9.283 1.00 70.50 104 ASP A N 1
ATOM 850 C CA . ASP A 1 104 ? 31.945 -18.702 8.408 1.00 70.50 104 ASP A CA 1
ATOM 851 C C . ASP A 1 104 ? 31.448 -18.478 6.969 1.00 70.50 104 ASP A C 1
ATOM 853 O O . ASP A 1 104 ? 30.873 -19.374 6.344 1.00 70.50 104 ASP A O 1
ATOM 857 N N . LEU A 1 105 ? 31.549 -17.233 6.494 1.00 61.44 105 LEU A N 1
ATOM 858 C CA . LEU A 1 105 ? 31.156 -16.823 5.151 1.00 61.44 105 LEU A CA 1
ATOM 859 C C . LEU A 1 105 ? 32.229 -17.328 4.194 1.00 61.44 105 LEU A C 1
ATOM 861 O O . LEU A 1 105 ? 33.168 -16.624 3.835 1.00 61.44 105 LEU A O 1
ATOM 865 N N . ASN A 1 106 ? 32.112 -18.594 3.819 1.00 74.44 106 A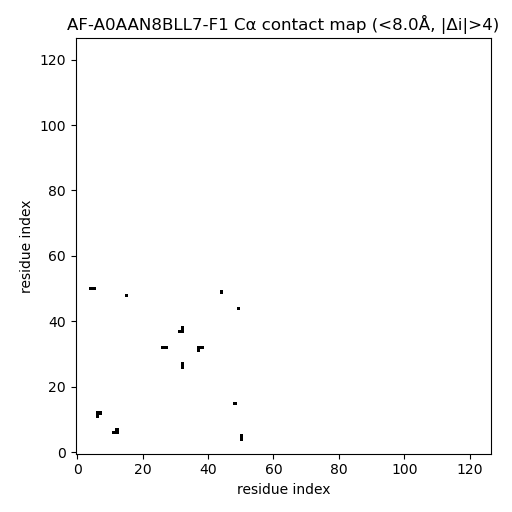SN A N 1
ATOM 866 C CA . ASN A 1 106 ? 32.785 -19.078 2.633 1.00 74.44 106 ASN A CA 1
ATOM 867 C C . ASN A 1 106 ? 32.097 -18.380 1.444 1.00 74.44 106 ASN A C 1
ATOM 869 O O . ASN A 1 106 ? 30.945 -18.678 1.139 1.00 74.44 106 ASN A O 1
ATOM 873 N N . ASP A 1 107 ? 32.776 -17.399 0.845 1.00 67.62 107 ASP A N 1
ATOM 874 C CA . ASP A 1 107 ? 32.256 -16.397 -0.110 1.00 67.62 107 ASP A CA 1
ATOM 875 C C . ASP A 1 107 ? 31.702 -16.950 -1.453 1.00 67.62 107 ASP A C 1
ATOM 877 O O . ASP A 1 107 ? 31.498 -16.184 -2.392 1.00 67.62 107 ASP A O 1
ATOM 881 N N . ASP A 1 108 ? 31.442 -18.255 -1.572 1.00 74.06 108 ASP A N 1
ATOM 882 C CA . ASP A 1 108 ? 31.009 -18.905 -2.822 1.00 74.06 108 ASP A CA 1
ATOM 883 C C . ASP A 1 108 ? 29.542 -19.380 -2.823 1.00 74.06 108 ASP A C 1
ATOM 885 O O . ASP A 1 108 ? 29.065 -19.883 -3.843 1.00 74.06 108 ASP A O 1
ATOM 889 N N . ASP A 1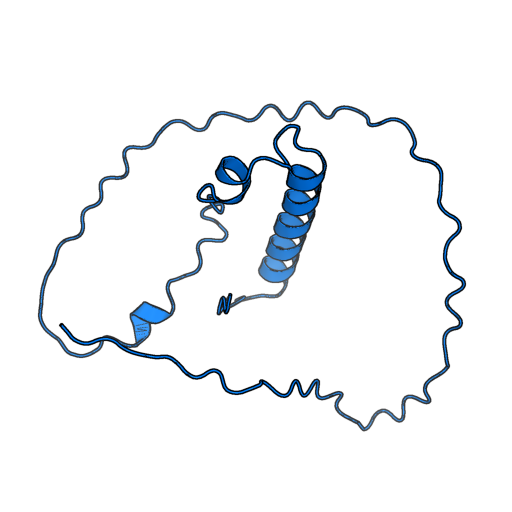 109 ? 28.799 -19.209 -1.725 1.00 71.94 109 ASP A N 1
ATOM 890 C CA . ASP A 1 109 ? 27.391 -19.611 -1.666 1.00 71.94 109 ASP A CA 1
ATOM 891 C C . ASP A 1 109 ? 26.462 -18.403 -1.882 1.00 71.94 109 ASP A C 1
ATOM 893 O O . ASP A 1 109 ? 26.164 -17.637 -0.962 1.00 71.94 109 ASP A O 1
ATOM 897 N N . ASP A 1 110 ? 25.965 -18.246 -3.114 1.00 78.75 110 ASP A N 1
ATOM 898 C CA . ASP A 1 110 ? 24.861 -17.337 -3.435 1.00 78.75 110 ASP A CA 1
ATOM 899 C C . ASP A 1 110 ? 23.666 -17.636 -2.510 1.00 78.75 110 ASP A C 1
ATOM 901 O O . ASP A 1 110 ? 23.004 -18.673 -2.624 1.00 78.75 110 ASP A O 1
ATOM 905 N N . ILE A 1 111 ? 23.372 -16.727 -1.576 1.00 70.81 111 ILE A N 1
ATOM 906 C CA . ILE A 1 111 ? 22.250 -16.868 -0.642 1.00 70.81 111 ILE A CA 1
ATOM 907 C C . ILE A 1 111 ? 20.937 -16.753 -1.428 1.00 70.81 111 ILE A C 1
ATOM 909 O O . ILE A 1 111 ? 20.427 -15.663 -1.692 1.00 70.81 111 ILE A O 1
ATOM 913 N N . VAL A 1 112 ? 20.363 -17.898 -1.794 1.00 71.56 112 VAL A N 1
ATOM 914 C CA . VAL A 1 112 ? 19.032 -17.999 -2.402 1.00 71.56 112 VAL A CA 1
ATOM 915 C C . VAL A 1 112 ? 17.964 -18.154 -1.323 1.00 71.56 112 VAL A C 1
ATOM 917 O O . VAL A 1 112 ? 17.829 -19.198 -0.686 1.00 71.56 112 VAL A O 1
ATOM 920 N N . PHE A 1 113 ? 17.144 -17.120 -1.147 1.00 61.53 113 PHE A N 1
ATOM 921 C CA . PHE A 1 113 ? 15.943 -17.193 -0.317 1.00 61.53 113 PHE A CA 1
ATOM 922 C C . PHE A 1 113 ? 14.842 -17.963 -1.060 1.00 61.53 113 PHE A C 1
ATOM 924 O O . PHE A 1 113 ? 14.050 -17.385 -1.805 1.00 61.53 113 PHE A O 1
ATOM 931 N N . VAL A 1 114 ? 14.781 -19.281 -0.863 1.00 69.69 114 VAL A N 1
ATOM 932 C CA . VAL A 1 114 ? 13.688 -20.116 -1.382 1.00 69.69 114 VAL A CA 1
ATOM 933 C C . VAL A 1 114 ? 12.539 -20.104 -0.378 1.00 69.69 114 VAL A C 1
ATOM 935 O O . VAL A 1 114 ? 12.653 -20.644 0.720 1.00 69.69 114 VAL A O 1
ATOM 938 N N . ARG A 1 115 ? 11.410 -19.495 -0.749 1.00 65.62 115 ARG A N 1
ATOM 939 C CA . ARG A 1 115 ? 10.160 -19.601 0.012 1.00 65.62 115 ARG A CA 1
ATOM 940 C C . ARG A 1 115 ? 9.211 -20.540 -0.723 1.00 65.62 115 ARG A C 1
ATOM 942 O O . ARG A 1 115 ? 8.700 -20.187 -1.782 1.00 65.62 115 ARG A O 1
ATOM 949 N N . GLU A 1 116 ? 8.964 -21.718 -0.158 1.00 77.56 116 GLU A N 1
ATOM 950 C CA . GLU A 1 116 ? 7.924 -22.618 -0.663 1.00 77.56 116 GLU A CA 1
ATOM 951 C C . GLU A 1 116 ? 6.540 -22.008 -0.400 1.00 77.56 116 GLU A C 1
ATOM 953 O O . GLU A 1 116 ? 6.200 -21.644 0.729 1.00 77.56 116 GLU A O 1
ATOM 958 N N . LEU A 1 117 ? 5.745 -21.858 -1.460 1.00 83.00 117 LEU A N 1
ATOM 959 C CA . LEU A 1 117 ? 4.350 -21.437 -1.366 1.00 83.00 117 LEU A CA 1
ATOM 960 C C . LEU A 1 117 ? 3.446 -22.668 -1.294 1.00 83.00 117 LEU A C 1
ATOM 962 O O . LEU A 1 117 ? 3.640 -23.634 -2.030 1.00 83.00 117 LEU A O 1
ATOM 966 N N . MET A 1 118 ? 2.425 -22.605 -0.441 1.00 83.56 118 MET A N 1
ATOM 967 C CA . MET A 1 118 ? 1.383 -23.629 -0.370 1.00 83.56 118 MET A CA 1
ATOM 968 C C . MET A 1 118 ? 0.332 -23.372 -1.462 1.00 83.56 118 MET A C 1
ATOM 970 O O . MET A 1 118 ? -0.102 -22.223 -1.604 1.00 83.56 118 MET A O 1
ATOM 974 N N . PRO A 1 119 ? -0.095 -24.395 -2.225 1.00 78.75 119 PRO A N 1
ATOM 975 C CA . PRO A 1 119 ? -1.186 -24.245 -3.181 1.00 78.75 119 PRO A CA 1
ATOM 976 C C . PRO A 1 119 ? -2.487 -23.904 -2.443 1.00 78.75 119 PRO A C 1
ATOM 978 O O . PRO A 1 119 ? -2.776 -24.464 -1.385 1.00 78.75 119 PRO A O 1
ATOM 981 N N . VAL A 1 120 ? -3.254 -22.967 -2.999 1.00 85.88 120 VAL A N 1
ATOM 982 C CA . VAL A 1 120 ? -4.569 -22.561 -2.489 1.00 85.88 120 VAL A CA 1
ATOM 983 C C . VAL A 1 120 ? -5.603 -22.899 -3.554 1.00 85.88 120 VAL A C 1
ATOM 985 O O . VAL A 1 120 ? -5.494 -22.416 -4.682 1.00 85.88 120 VAL A O 1
ATOM 988 N N . ASP A 1 121 ? -6.587 -23.722 -3.195 1.00 88.44 121 ASP A N 1
ATOM 989 C CA . ASP A 1 121 ? -7.723 -24.039 -4.059 1.00 88.44 121 ASP A CA 1
ATOM 990 C C . ASP A 1 121 ? -8.666 -22.829 -4.139 1.00 88.44 121 ASP A C 1
ATOM 992 O O . ASP A 1 121 ? -8.987 -22.204 -3.126 1.00 88.44 121 ASP A O 1
ATOM 996 N N . ILE A 1 122 ? -9.089 -22.475 -5.354 1.00 86.44 122 ILE A N 1
ATOM 997 C CA . ILE A 1 122 ? -10.022 -21.372 -5.606 1.00 86.44 122 ILE A CA 1
ATOM 998 C C . ILE A 1 122 ? -11.290 -21.967 -6.208 1.00 86.44 122 ILE A C 1
ATOM 1000 O O . ILE A 1 122 ? -11.282 -22.434 -7.348 1.00 86.44 122 ILE A O 1
ATOM 1004 N N . ASP A 1 123 ? -12.383 -21.917 -5.451 1.00 85.69 123 ASP A N 1
ATOM 1005 C CA . ASP A 1 123 ? -13.702 -22.312 -5.934 1.00 85.69 123 ASP A CA 1
ATOM 1006 C C . ASP A 1 123 ? -14.317 -21.177 -6.761 1.00 85.69 123 ASP A C 1
ATOM 1008 O O . ASP A 1 123 ? -14.549 -20.071 -6.267 1.00 85.69 123 ASP A O 1
ATOM 1012 N N . VAL A 1 124 ? -14.594 -21.450 -8.036 1.00 84.31 124 VAL A N 1
ATOM 1013 C CA . VAL A 1 124 ? -15.282 -20.517 -8.938 1.00 84.31 124 VAL A CA 1
ATOM 1014 C C . VAL A 1 124 ? -16.735 -20.960 -9.072 1.00 84.31 124 VAL A C 1
ATOM 1016 O O . VAL A 1 124 ? -17.015 -22.018 -9.635 1.00 84.31 124 VAL A O 1
ATOM 1019 N N . MET A 1 125 ? -17.671 -20.150 -8.575 1.00 70.38 125 MET A N 1
ATOM 1020 C CA . MET A 1 125 ? -19.094 -20.322 -8.878 1.00 70.38 125 MET A CA 1
ATOM 1021 C C . MET A 1 125 ? -19.404 -19.612 -10.196 1.00 70.38 125 MET A C 1
ATOM 1023 O O . MET A 1 125 ? -19.147 -18.418 -10.334 1.00 70.38 125 MET A O 1
ATOM 1027 N N . ILE A 1 126 ? -19.930 -20.362 -11.160 1.00 74.12 126 ILE A N 1
ATOM 1028 C CA . ILE A 1 126 ? -20.438 -19.831 -12.427 1.00 74.12 126 ILE A CA 1
ATOM 1029 C C . ILE A 1 126 ? -21.962 -19.778 -12.297 1.00 74.12 126 ILE A C 1
ATOM 1031 O O . ILE A 1 126 ? -22.567 -20.795 -11.953 1.00 74.12 126 ILE A O 1
ATOM 1035 N N . ASP A 1 127 ? -22.533 -18.597 -12.530 1.00 77.06 127 ASP A N 1
ATOM 1036 C CA . ASP A 1 127 ? -23.980 -18.332 -12.596 1.00 77.06 127 ASP A CA 1
ATOM 1037 C C . ASP A 1 127 ? -24.483 -18.454 -14.046 1.00 77.06 127 ASP A C 1
ATOM 1039 O O . ASP A 1 127 ? -23.755 -17.987 -14.959 1.00 77.06 127 ASP A O 1
#

Radius of gyration: 22.67 Å; Cα contacts (8 Å, |Δi|>4): 12; chains: 1; bounding box: 57×45×59 Å

pLDDT: mean 70.18, std 16.36, range [40.66, 96.56]